Protein AF-A0A6I3WPQ8-F1 (afdb_monomer_lite)

pLDDT: mean 78.96, std 7.65, range [55.59, 89.38]

Sequence (100 aa):
MDLSKVSKGGMVFIGGSVLFVIASFLSWFSISLGFGIDGSANGFDVGFLWCTLWFIAFLAGAVILALPAFGVAAPKIPPVAFLAVGALGAFFVILKLLIG

Structure (mmCIF, N/CA/C/O backbone):
data_AF-A0A6I3WPQ8-F1
#
_entry.id   AF-A0A6I3WPQ8-F1
#
loop_
_atom_site.group_PDB
_atom_site.id
_atom_site.type_symbol
_atom_site.label_atom_id
_atom_site.label_alt_id
_atom_site.label_comp_id
_atom_site.label_asym_id
_atom_site.label_entity_id
_atom_site.label_seq_id
_atom_site.pdbx_PDB_ins_code
_atom_site.Cartn_x
_atom_site.Cartn_y
_atom_site.Cartn_z
_atom_site.occupancy
_atom_site.B_iso_or_equiv
_atom_site.auth_seq_id
_atom_site.auth_comp_id
_atom_site.auth_asym_id
_atom_site.auth_atom_id
_atom_site.pdbx_PDB_model_num
ATOM 1 N N . MET A 1 1 ? -0.475 11.254 19.939 1.00 55.59 1 MET A N 1
ATOM 2 C CA . MET A 1 1 ? -1.410 10.471 19.105 1.00 55.59 1 MET A CA 1
ATOM 3 C C . MET A 1 1 ? -1.617 9.143 19.817 1.00 55.59 1 MET A C 1
ATOM 5 O O . MET A 1 1 ? -0.628 8.482 20.101 1.00 55.59 1 MET A O 1
ATOM 9 N N . ASP A 1 2 ? -2.842 8.818 20.225 1.00 61.25 2 ASP A N 1
ATOM 10 C CA . ASP A 1 2 ? -3.120 7.596 20.991 1.00 61.25 2 ASP A CA 1
ATOM 11 C C . ASP A 1 2 ? -3.322 6.412 20.033 1.00 61.25 2 ASP A C 1
ATOM 13 O O . ASP A 1 2 ? -4.394 6.229 19.455 1.00 61.25 2 ASP A O 1
ATOM 17 N N . LEU A 1 3 ? -2.249 5.646 19.824 1.00 62.31 3 LEU A N 1
ATOM 18 C CA . LEU A 1 3 ? -2.207 4.504 18.905 1.00 62.31 3 LEU A CA 1
ATOM 19 C C . LEU A 1 3 ? -2.920 3.260 19.459 1.00 62.31 3 LEU A C 1
ATOM 21 O O . LEU A 1 3 ? -3.133 2.310 18.711 1.00 62.31 3 LEU A O 1
ATOM 25 N N . SER A 1 4 ? -3.341 3.265 20.731 1.00 69.62 4 SER A N 1
ATOM 26 C CA . SER A 1 4 ? -4.091 2.151 21.336 1.00 69.62 4 SER A CA 1
ATOM 27 C C . SER A 1 4 ? -5.464 1.930 20.685 1.00 69.62 4 SER A C 1
ATOM 29 O O . SER A 1 4 ? -6.032 0.842 20.774 1.00 69.62 4 SER A O 1
ATOM 31 N N . LYS A 1 5 ? -5.979 2.945 19.977 1.00 63.94 5 LYS A N 1
ATOM 32 C CA . LYS A 1 5 ? -7.253 2.912 19.243 1.00 63.94 5 LYS A CA 1
ATOM 33 C C . LYS A 1 5 ? -7.159 2.206 17.889 1.00 63.94 5 LYS A C 1
ATOM 35 O O . LYS A 1 5 ? -8.188 1.914 17.282 1.00 63.94 5 LYS A O 1
ATOM 40 N N . VAL A 1 6 ? -5.946 1.934 17.407 1.00 67.44 6 VAL A N 1
ATOM 41 C CA . VAL A 1 6 ? -5.712 1.207 16.157 1.00 67.44 6 VAL A CA 1
ATOM 42 C C . VAL A 1 6 ? -5.505 -0.270 16.484 1.00 67.44 6 VAL A C 1
ATOM 44 O O . VAL A 1 6 ? -4.673 -0.633 17.313 1.00 67.44 6 VAL A O 1
ATOM 47 N N . SER A 1 7 ? -6.265 -1.151 15.830 1.00 75.38 7 SER A N 1
ATOM 48 C CA . SER A 1 7 ? -6.109 -2.599 16.020 1.00 75.38 7 SER A CA 1
ATOM 49 C C . SER A 1 7 ? -4.690 -3.062 15.653 1.00 75.38 7 SER A C 1
ATOM 51 O O . SER A 1 7 ? -4.038 -2.465 14.795 1.00 75.38 7 SER A O 1
ATOM 53 N N . LYS A 1 8 ? -4.211 -4.170 16.244 1.00 76.19 8 LYS A N 1
ATOM 54 C CA . LYS A 1 8 ? -2.887 -4.736 15.907 1.00 76.19 8 LYS A CA 1
ATOM 55 C C . LYS A 1 8 ? -2.723 -4.973 14.400 1.00 76.19 8 LYS A C 1
ATOM 57 O O . LYS A 1 8 ? -1.688 -4.632 13.841 1.00 76.19 8 LYS A O 1
ATOM 62 N N . GLY A 1 9 ? -3.764 -5.486 13.739 1.00 72.25 9 GLY A N 1
ATOM 63 C CA . GLY A 1 9 ? -3.781 -5.656 12.282 1.00 72.25 9 GLY A CA 1
ATOM 64 C C . GLY A 1 9 ? -3.736 -4.328 11.519 1.00 72.25 9 GLY A C 1
ATOM 65 O O . GLY A 1 9 ? -3.046 -4.225 10.509 1.00 72.25 9 GLY A O 1
ATOM 66 N N . GLY A 1 10 ? -4.397 -3.286 12.032 1.00 76.81 10 GLY A N 1
ATOM 67 C CA . GLY A 1 10 ? -4.326 -1.936 11.471 1.00 76.81 10 GLY A CA 1
ATOM 68 C C . GLY A 1 10 ? -2.927 -1.325 11.571 1.00 76.81 10 GLY A C 1
ATOM 69 O O . GLY A 1 10 ? -2.460 -0.719 10.613 1.00 76.81 10 GLY A O 1
ATOM 70 N N . MET A 1 11 ? -2.213 -1.548 12.679 1.00 76.75 11 MET A N 1
ATOM 71 C CA . MET A 1 11 ? -0.822 -1.099 12.821 1.00 76.75 11 MET A CA 1
ATOM 72 C C . MET A 1 11 ? 0.115 -1.793 11.827 1.00 76.75 11 MET A C 1
ATOM 74 O O . MET A 1 11 ? 0.967 -1.134 11.236 1.00 76.75 11 MET A O 1
ATOM 78 N N . VAL A 1 12 ? -0.077 -3.096 11.589 1.00 80.81 12 VAL A N 1
ATOM 79 C CA . VAL A 1 12 ? 0.681 -3.843 10.570 1.00 80.81 12 VAL A CA 1
ATOM 80 C C . VAL A 1 12 ? 0.404 -3.291 9.172 1.00 80.81 12 VAL A C 1
ATOM 82 O O . VAL A 1 12 ? 1.343 -3.077 8.410 1.00 80.81 12 VAL A O 1
ATOM 85 N N . PHE A 1 13 ? -0.857 -3.000 8.839 1.00 82.88 13 PHE A N 1
ATOM 86 C CA . PHE A 1 13 ? -1.205 -2.416 7.543 1.00 82.88 13 PHE A CA 1
ATOM 87 C C . PHE A 1 13 ? -0.621 -1.012 7.361 1.00 82.88 13 PHE A C 1
ATOM 89 O O . PHE A 1 13 ? -0.077 -0.713 6.301 1.00 82.88 13 PHE A O 1
ATOM 96 N N . ILE A 1 14 ? -0.690 -0.154 8.384 1.00 81.88 14 ILE A N 1
ATOM 97 C CA . ILE A 1 14 ? -0.091 1.187 8.340 1.00 81.88 14 ILE A CA 1
ATOM 98 C C . ILE A 1 14 ? 1.426 1.077 8.141 1.00 81.88 14 ILE A C 1
ATOM 100 O O . ILE A 1 14 ? 1.967 1.729 7.251 1.00 81.88 14 ILE A O 1
ATOM 104 N N . GLY A 1 15 ? 2.105 0.207 8.897 1.00 82.12 15 GLY A N 1
ATOM 105 C CA . GLY A 1 15 ? 3.538 -0.047 8.726 1.00 82.12 15 GLY A CA 1
ATOM 106 C C . GLY A 1 15 ? 3.883 -0.563 7.326 1.00 82.12 15 GLY A C 1
ATOM 107 O O . GLY A 1 15 ? 4.796 -0.047 6.685 1.00 82.12 15 GLY A O 1
ATOM 108 N N . GLY A 1 16 ? 3.104 -1.517 6.810 1.00 82.38 16 GLY A N 1
ATOM 109 C CA . GLY A 1 16 ? 3.239 -2.035 5.447 1.00 82.38 16 GLY A CA 1
ATOM 110 C C . GLY A 1 16 ? 2.994 -0.975 4.373 1.00 82.38 16 GLY A C 1
ATOM 111 O O . GLY A 1 16 ? 3.710 -0.940 3.380 1.00 82.38 16 GLY A O 1
ATOM 112 N N . SER A 1 17 ? 2.049 -0.061 4.595 1.00 83.75 17 SER A N 1
ATOM 113 C CA . SER A 1 17 ? 1.766 1.051 3.680 1.00 83.75 17 SER A CA 1
ATOM 114 C C . SER A 1 17 ? 2.925 2.042 3.633 1.00 83.75 17 SER A C 1
ATOM 116 O O . SER A 1 17 ? 3.313 2.476 2.554 1.00 83.75 17 SER A O 1
ATOM 118 N N . VAL A 1 18 ? 3.525 2.364 4.784 1.00 84.25 18 VAL A N 1
ATOM 119 C CA . VAL A 1 18 ? 4.724 3.216 4.847 1.00 84.25 18 VAL A CA 1
ATOM 120 C C . VAL A 1 18 ? 5.890 2.556 4.114 1.00 84.25 18 VAL A C 1
ATOM 122 O O . VAL A 1 18 ? 6.551 3.206 3.306 1.00 84.25 18 VAL A O 1
ATOM 125 N N . LEU A 1 19 ? 6.113 1.259 4.340 1.00 83.12 19 LEU A N 1
ATOM 126 C CA . LEU A 1 19 ? 7.137 0.499 3.622 1.00 83.12 19 LEU A CA 1
ATOM 127 C C . LEU A 1 19 ? 6.879 0.482 2.113 1.00 83.12 19 LEU A C 1
ATOM 129 O O . LEU A 1 19 ? 7.812 0.692 1.346 1.00 83.12 19 LEU A O 1
ATOM 133 N N . PHE A 1 20 ? 5.631 0.288 1.684 1.00 82.19 20 PHE A N 1
ATOM 134 C CA . PHE A 1 20 ? 5.256 0.308 0.271 1.00 82.19 20 PHE A CA 1
ATOM 135 C C . PHE A 1 20 ? 5.494 1.682 -0.367 1.00 82.19 20 PHE A C 1
ATOM 137 O O . PHE A 1 20 ? 6.014 1.767 -1.479 1.00 82.19 20 PHE A O 1
ATOM 144 N N . VAL A 1 21 ? 5.171 2.765 0.346 1.00 84.25 21 VAL A N 1
ATOM 145 C CA . VAL A 1 21 ? 5.455 4.136 -0.099 1.00 84.25 21 V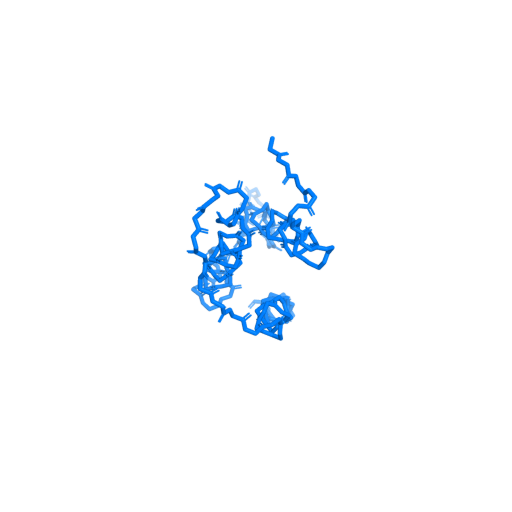AL A CA 1
ATOM 146 C C . VAL A 1 21 ? 6.952 4.316 -0.317 1.00 84.25 21 VAL A C 1
ATOM 148 O O . VAL A 1 21 ? 7.346 4.737 -1.397 1.00 84.25 21 VAL A O 1
ATOM 151 N N . ILE A 1 22 ? 7.787 3.944 0.658 1.00 83.38 22 ILE A N 1
ATOM 152 C CA . ILE A 1 22 ? 9.250 4.032 0.532 1.00 83.38 22 ILE A CA 1
ATOM 153 C C . ILE A 1 22 ? 9.737 3.178 -0.647 1.00 83.38 22 ILE A C 1
ATOM 155 O O . ILE A 1 22 ? 10.486 3.665 -1.493 1.00 83.38 22 ILE A O 1
ATOM 159 N N . ALA A 1 23 ? 9.263 1.932 -0.740 1.00 82.38 23 ALA A N 1
ATOM 160 C CA . ALA A 1 23 ? 9.599 1.004 -1.815 1.00 82.38 23 ALA A CA 1
ATOM 161 C C . ALA A 1 23 ? 9.259 1.566 -3.199 1.00 82.38 23 ALA A C 1
ATOM 163 O O . ALA A 1 23 ? 10.024 1.356 -4.130 1.00 82.38 23 ALA A O 1
ATOM 164 N N . SER A 1 24 ? 8.171 2.324 -3.340 1.00 80.19 24 SER A N 1
ATOM 165 C CA . SER A 1 24 ? 7.733 2.879 -4.630 1.00 80.19 24 SER A CA 1
ATOM 166 C C . SER A 1 24 ? 8.731 3.875 -5.241 1.00 80.19 24 SER A C 1
ATOM 16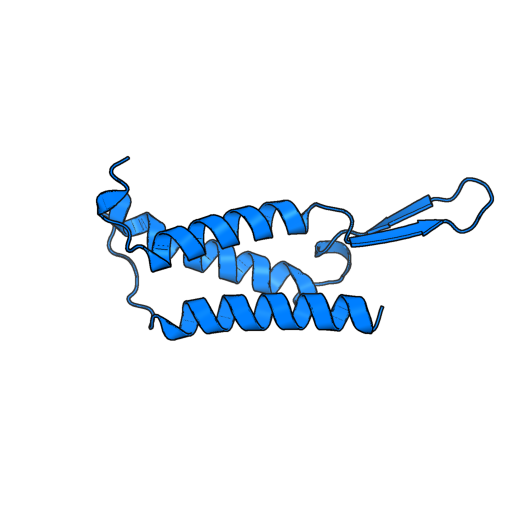8 O O . SER A 1 24 ? 8.744 4.044 -6.457 1.00 80.19 24 SER A O 1
ATOM 170 N N . PHE A 1 25 ? 9.578 4.508 -4.420 1.00 81.94 25 PHE A N 1
ATOM 171 C CA . PHE A 1 25 ? 10.611 5.455 -4.869 1.00 81.94 25 PHE A CA 1
ATOM 172 C C . PHE A 1 25 ? 12.003 4.831 -5.011 1.00 81.94 25 PHE A C 1
ATOM 174 O O . PHE A 1 25 ? 12.905 5.461 -5.562 1.00 81.94 25 PHE A O 1
ATOM 181 N N . LEU A 1 26 ? 12.196 3.609 -4.518 1.00 80.56 26 LEU A N 1
ATOM 182 C CA . LEU A 1 26 ? 13.432 2.865 -4.730 1.00 80.56 26 LEU A CA 1
ATOM 183 C C . LEU A 1 26 ? 13.503 2.382 -6.182 1.00 80.56 26 LEU A C 1
ATOM 185 O O . LEU A 1 26 ? 12.487 2.043 -6.788 1.00 80.56 26 LEU A O 1
ATOM 189 N N . SER A 1 27 ? 14.712 2.341 -6.742 1.00 78.94 27 SER A N 1
ATOM 190 C CA . SER A 1 27 ? 14.934 1.743 -8.058 1.00 78.94 27 SER A CA 1
ATOM 191 C C . SER A 1 27 ? 14.674 0.241 -7.975 1.00 78.94 27 SER A C 1
ATOM 193 O O . SER A 1 27 ? 15.316 -0.462 -7.197 1.00 78.94 27 SER A O 1
ATOM 195 N N . TRP A 1 28 ? 13.706 -0.240 -8.751 1.00 75.50 28 TRP A N 1
ATOM 196 C CA . TRP A 1 28 ? 13.358 -1.663 -8.839 1.00 75.50 28 TRP A CA 1
ATOM 197 C C . TRP A 1 28 ? 14.193 -2.352 -9.909 1.00 75.50 28 TRP A C 1
ATOM 199 O O . TRP A 1 28 ? 14.521 -3.528 -9.781 1.00 75.50 28 TRP A O 1
ATOM 209 N N . PHE A 1 29 ? 14.572 -1.590 -10.936 1.00 71.38 29 PHE A N 1
ATOM 210 C CA . PHE A 1 29 ? 15.374 -2.054 -12.050 1.00 71.38 29 PHE A CA 1
ATOM 211 C C . PHE A 1 29 ? 16.570 -1.126 -12.223 1.00 71.38 29 PHE A C 1
ATOM 213 O O . PHE A 1 29 ? 16.423 0.099 -12.251 1.00 71.38 29 PHE A O 1
ATOM 220 N N . SER A 1 30 ? 17.751 -1.717 -12.355 1.00 69.56 30 SER A N 1
ATOM 221 C CA . SER A 1 30 ? 18.942 -1.039 -12.846 1.00 69.56 30 SER A CA 1
ATOM 222 C C . SER A 1 30 ? 19.459 -1.803 -14.055 1.00 69.56 30 SER A C 1
ATOM 224 O O . SER A 1 30 ? 19.608 -3.025 -14.030 1.00 69.56 30 SER A O 1
ATOM 226 N N . ILE A 1 31 ? 19.694 -1.078 -15.141 1.00 65.81 31 ILE A N 1
ATOM 227 C CA . ILE A 1 31 ? 20.311 -1.607 -16.349 1.00 65.81 31 ILE A CA 1
ATOM 228 C C . ILE A 1 31 ? 21.616 -0.838 -16.546 1.00 65.81 31 ILE A C 1
ATOM 230 O O . ILE A 1 31 ? 21.607 0.387 -16.657 1.00 65.81 31 ILE A O 1
ATOM 234 N N . SER A 1 32 ? 22.726 -1.575 -16.601 1.00 72.56 32 SER A N 1
ATOM 235 C CA . SER A 1 32 ? 24.029 -1.053 -17.013 1.00 72.56 32 SER A CA 1
ATOM 236 C C . SER A 1 32 ? 24.368 -1.651 -18.373 1.00 72.56 32 SER A C 1
ATOM 238 O O . SER A 1 32 ? 24.535 -2.865 -18.497 1.00 72.56 32 SER A O 1
ATOM 240 N N . LEU A 1 33 ? 24.406 -0.815 -19.415 1.00 66.62 33 LEU A N 1
ATOM 241 C CA . LEU A 1 33 ? 24.646 -1.258 -20.799 1.00 66.62 33 LEU A CA 1
ATOM 242 C C . LEU A 1 33 ? 26.138 -1.257 -21.182 1.00 66.62 33 LEU A C 1
ATOM 244 O O . LEU A 1 33 ? 26.478 -1.554 -22.326 1.00 66.62 33 LEU A O 1
ATOM 248 N N . GLY A 1 34 ? 27.039 -0.944 -20.242 1.00 60.59 34 GLY A N 1
ATOM 249 C CA . GLY A 1 34 ? 28.439 -0.627 -20.543 1.00 60.59 34 GLY A CA 1
ATOM 250 C C . GLY A 1 34 ? 28.574 0.721 -21.273 1.00 60.59 34 GLY A C 1
ATOM 251 O O . GLY A 1 34 ? 27.619 1.213 -21.860 1.00 60.59 34 GLY A O 1
ATOM 252 N N . PHE A 1 35 ? 29.759 1.344 -21.223 1.00 64.19 35 PHE A N 1
ATOM 253 C CA . PHE A 1 35 ? 30.046 2.707 -21.734 1.00 64.19 35 PHE A CA 1
ATOM 254 C C . PHE A 1 35 ? 29.502 3.897 -20.911 1.00 64.19 35 PHE A C 1
ATOM 256 O O . PHE A 1 35 ? 29.370 5.000 -21.434 1.00 64.19 35 PHE A O 1
ATOM 263 N N . GLY A 1 36 ? 29.246 3.720 -19.609 1.00 64.06 36 GLY A N 1
ATOM 264 C CA . GLY A 1 36 ? 28.835 4.819 -18.716 1.00 64.06 36 GLY A CA 1
ATOM 265 C C . GLY A 1 36 ? 27.368 5.239 -18.853 1.00 64.06 36 GLY A C 1
ATOM 266 O O . GLY A 1 36 ? 26.981 6.286 -18.341 1.00 64.06 36 GLY A O 1
ATOM 267 N N . ILE A 1 37 ? 26.556 4.433 -19.545 1.00 59.19 37 ILE A N 1
ATOM 268 C CA . ILE A 1 37 ? 25.106 4.598 -19.629 1.00 59.19 37 ILE A CA 1
ATOM 269 C C . ILE A 1 37 ? 24.471 3.652 -18.609 1.00 59.19 37 ILE A C 1
ATOM 271 O O . ILE A 1 37 ? 24.312 2.456 -18.868 1.00 59.19 37 ILE A O 1
ATOM 275 N N . ASP A 1 38 ? 24.120 4.215 -17.455 1.00 70.88 38 ASP A N 1
ATOM 276 C CA . ASP A 1 38 ? 23.342 3.548 -16.417 1.00 70.88 38 ASP A CA 1
ATOM 277 C C . ASP A 1 38 ? 21.922 4.127 -16.407 1.00 70.88 38 ASP A C 1
ATOM 279 O O . ASP A 1 38 ? 21.730 5.344 -16.358 1.00 70.88 38 ASP A O 1
ATOM 283 N N . GLY A 1 39 ? 20.918 3.252 -16.472 1.00 71.12 39 GLY A N 1
ATOM 284 C CA . GLY A 1 39 ? 19.508 3.612 -16.350 1.00 71.12 39 GLY A CA 1
ATOM 285 C C . GLY A 1 39 ? 18.894 2.942 -15.127 1.00 71.12 39 GLY A C 1
ATOM 286 O O . GLY A 1 39 ? 19.054 1.734 -14.938 1.00 71.12 39 GLY A O 1
ATOM 287 N N . SER A 1 40 ? 18.180 3.705 -14.301 1.00 75.06 40 SER A N 1
ATOM 288 C CA . SER A 1 40 ? 17.380 3.169 -13.200 1.00 75.06 40 SER A CA 1
ATOM 289 C C . SER A 1 40 ? 15.904 3.508 -13.391 1.00 75.06 40 SER A C 1
ATOM 291 O O . SER A 1 40 ? 15.564 4.603 -13.831 1.00 75.06 40 SER A O 1
ATOM 293 N N . ALA A 1 41 ? 15.036 2.549 -13.068 1.00 77.12 41 ALA A N 1
ATOM 294 C CA . ALA A 1 41 ? 13.586 2.707 -13.087 1.00 77.12 41 ALA A CA 1
ATOM 295 C C . ALA A 1 41 ? 13.006 2.295 -11.728 1.00 77.12 41 ALA A C 1
ATOM 297 O O . ALA A 1 41 ? 13.394 1.273 -11.148 1.00 77.12 41 ALA A O 1
ATOM 298 N N . ASN A 1 42 ? 12.102 3.108 -11.195 1.00 81.06 42 ASN A N 1
ATOM 299 C CA . ASN A 1 42 ? 11.336 2.840 -9.981 1.00 81.06 42 ASN A CA 1
ATOM 300 C C . ASN A 1 42 ? 9.950 2.277 -10.333 1.00 81.06 42 ASN A C 1
ATOM 302 O O . ASN A 1 42 ? 9.594 2.149 -11.502 1.00 81.06 42 ASN A O 1
ATOM 306 N N . GLY A 1 43 ? 9.149 1.949 -9.317 1.00 72.12 43 GLY A N 1
ATOM 307 C CA . GLY A 1 43 ? 7.823 1.363 -9.522 1.00 72.12 43 GLY A CA 1
ATOM 308 C C . GLY A 1 43 ? 6.874 2.221 -10.375 1.00 72.12 43 GLY A C 1
ATOM 309 O O . GLY A 1 43 ? 6.056 1.677 -11.117 1.00 72.12 43 GLY A O 1
ATOM 310 N N . PHE A 1 44 ? 6.969 3.551 -10.319 1.00 81.69 44 PHE A N 1
ATOM 311 C CA . PHE A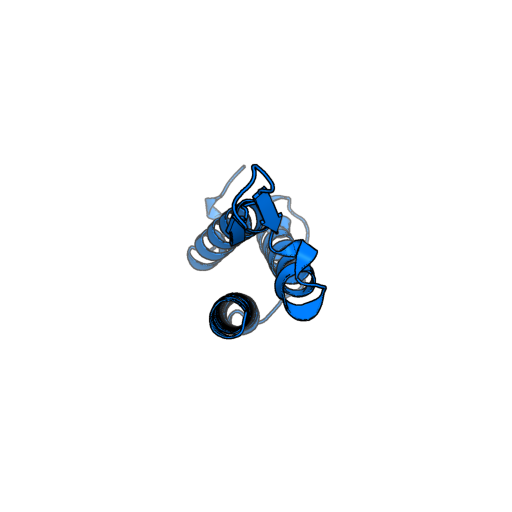 1 44 ? 6.110 4.446 -11.103 1.00 81.69 44 PHE A CA 1
ATOM 312 C C . PHE A 1 44 ? 6.432 4.436 -12.600 1.00 81.69 44 PHE A C 1
ATOM 314 O O . PHE A 1 44 ? 5.511 4.591 -13.404 1.00 81.69 44 PHE A O 1
ATOM 321 N N . ASP A 1 45 ? 7.683 4.171 -12.978 1.00 79.50 45 ASP A N 1
ATOM 322 C CA . ASP A 1 45 ? 8.101 4.057 -14.386 1.00 79.50 45 ASP A CA 1
ATOM 323 C C . ASP A 1 45 ? 7.464 2.846 -15.083 1.00 79.50 45 ASP A C 1
ATOM 325 O O . ASP A 1 45 ? 7.377 2.766 -16.307 1.00 79.50 45 ASP A O 1
ATOM 329 N N . VAL A 1 46 ? 6.969 1.903 -14.285 1.00 74.00 46 VAL A N 1
ATOM 330 C CA . VAL A 1 46 ? 6.402 0.641 -14.743 1.00 74.00 46 VAL A CA 1
ATOM 331 C C . VAL A 1 46 ? 4.927 0.771 -15.139 1.00 74.00 46 VAL A C 1
ATOM 333 O O . VAL A 1 46 ? 4.388 -0.086 -15.839 1.00 74.00 46 VAL A O 1
ATOM 336 N N . GLY A 1 47 ? 4.271 1.864 -14.739 1.00 79.62 47 GLY A N 1
ATOM 337 C CA . GLY A 1 47 ? 2.909 2.211 -15.134 1.00 79.62 47 GLY A CA 1
ATOM 338 C C . GLY A 1 47 ? 1.836 1.946 -14.073 1.00 79.62 47 GLY A C 1
ATOM 339 O O . GLY A 1 47 ? 2.063 1.355 -13.014 1.00 79.62 47 GLY A O 1
ATOM 340 N N . PHE A 1 48 ? 0.618 2.404 -14.381 1.00 81.00 48 PHE A N 1
ATOM 341 C CA . PHE A 1 48 ? -0.471 2.537 -13.409 1.00 81.00 48 PHE A CA 1
ATOM 342 C C . PHE A 1 48 ? -0.847 1.224 -12.707 1.00 81.00 48 PHE A C 1
ATOM 344 O O . PHE A 1 48 ? -0.985 1.203 -11.488 1.00 81.00 48 PHE A O 1
ATOM 351 N N . LEU A 1 49 ? -0.975 0.122 -13.453 1.00 82.06 49 LEU A N 1
ATOM 352 C CA . LEU A 1 49 ? -1.388 -1.176 -12.907 1.00 82.06 49 LEU A CA 1
ATOM 353 C C . LEU A 1 49 ? -0.347 -1.790 -11.955 1.00 82.06 49 LEU A C 1
ATOM 355 O O . LEU A 1 49 ? -0.712 -2.563 -11.075 1.00 82.06 49 LEU A O 1
ATOM 359 N N . TRP A 1 50 ? 0.933 -1.462 -12.129 1.00 77.81 50 TRP A N 1
ATOM 360 C CA . TRP A 1 50 ? 2.039 -2.150 -11.459 1.00 77.81 50 TRP A CA 1
ATOM 361 C C . TRP A 1 50 ? 2.491 -1.459 -10.176 1.00 77.81 50 TRP A C 1
ATOM 363 O O . TRP A 1 50 ? 2.942 -2.131 -9.253 1.00 77.81 50 TRP A O 1
ATOM 373 N N . CYS A 1 51 ? 2.314 -0.139 -10.079 1.00 82.19 51 CYS A N 1
ATOM 374 C CA . CYS A 1 51 ? 2.670 0.614 -8.877 1.00 82.19 51 CYS A CA 1
ATOM 375 C C . CYS A 1 51 ? 1.595 1.621 -8.471 1.00 82.19 51 CYS A C 1
ATOM 377 O O . CYS A 1 51 ? 1.094 1.553 -7.351 1.00 82.19 51 CYS A O 1
ATOM 379 N N . THR A 1 52 ? 1.178 2.522 -9.367 1.00 86.19 52 THR A N 1
ATOM 380 C CA . THR A 1 52 ? 0.309 3.657 -9.002 1.00 86.19 52 THR A CA 1
ATOM 381 C C . THR A 1 52 ? -1.040 3.232 -8.414 1.00 86.19 52 THR A C 1
ATOM 383 O O . THR A 1 52 ? -1.484 3.818 -7.429 1.00 86.19 52 THR A O 1
ATOM 386 N N . LEU A 1 53 ? -1.686 2.202 -8.970 1.00 88.62 53 LEU A N 1
ATOM 387 C CA . LEU A 1 53 ? -2.956 1.667 -8.472 1.00 88.62 53 LEU A CA 1
ATOM 388 C C . LEU A 1 53 ? -2.818 1.181 -7.025 1.00 88.62 53 LEU A C 1
ATOM 390 O O . LEU A 1 53 ? -3.606 1.556 -6.156 1.00 88.62 53 LEU A O 1
ATOM 394 N N . TRP A 1 54 ? -1.795 0.368 -6.767 1.00 87.31 54 TRP A N 1
ATOM 395 C CA . TRP A 1 54 ? -1.540 -0.200 -5.446 1.00 87.31 54 TRP A CA 1
ATOM 396 C C . TRP A 1 54 ? -1.107 0.877 -4.462 1.00 87.31 54 TRP A C 1
ATOM 398 O O . TRP A 1 54 ? -1.591 0.889 -3.337 1.00 87.31 54 TRP A O 1
ATOM 408 N N . PHE A 1 55 ? -0.296 1.838 -4.902 1.00 85.94 55 PHE A N 1
ATOM 409 C CA . PHE A 1 55 ? 0.094 3.003 -4.114 1.00 85.94 55 PHE A CA 1
ATOM 410 C C . PHE A 1 55 ? -1.123 3.772 -3.602 1.00 85.94 55 PHE A C 1
ATOM 412 O O . PHE A 1 55 ? -1.240 4.014 -2.401 1.00 85.94 55 PHE A O 1
ATOM 419 N N . ILE A 1 56 ? -2.073 4.086 -4.487 1.00 89.38 56 ILE A N 1
ATOM 420 C CA . ILE A 1 56 ? -3.317 4.766 -4.111 1.00 89.38 56 ILE A CA 1
ATOM 421 C C . ILE A 1 56 ? -4.134 3.899 -3.146 1.00 89.38 56 ILE A C 1
ATOM 423 O O . ILE A 1 56 ? -4.663 4.416 -2.162 1.00 89.38 56 ILE A O 1
ATOM 427 N N . ALA A 1 57 ? -4.222 2.589 -3.386 1.00 88.94 57 ALA A N 1
ATOM 428 C CA . ALA A 1 57 ? -4.990 1.677 -2.542 1.00 88.94 57 ALA A CA 1
ATOM 429 C C . ALA A 1 57 ? -4.391 1.522 -1.130 1.00 88.94 57 ALA A C 1
ATOM 431 O O . ALA A 1 57 ? -5.129 1.555 -0.142 1.00 88.94 57 ALA A O 1
ATOM 432 N N . PHE A 1 58 ? -3.064 1.418 -1.012 1.00 87.94 58 PHE A N 1
ATOM 433 C CA . PHE A 1 58 ? -2.355 1.414 0.270 1.00 87.94 58 PHE A CA 1
ATOM 434 C C . PHE A 1 58 ? -2.541 2.739 1.009 1.00 87.94 58 PHE A C 1
ATOM 436 O O . PHE A 1 58 ? -2.865 2.736 2.197 1.00 87.94 58 PHE A O 1
ATOM 443 N N . LEU A 1 59 ? -2.418 3.869 0.306 1.00 87.75 59 LEU A N 1
ATOM 444 C CA . LEU A 1 59 ? -2.627 5.190 0.893 1.00 87.75 59 LEU A CA 1
ATOM 445 C C . LEU A 1 5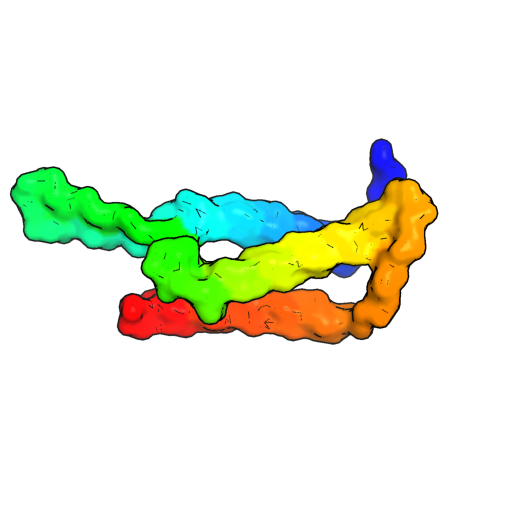9 ? -4.067 5.350 1.407 1.00 87.75 59 LEU A C 1
ATOM 447 O O . LEU A 1 59 ? -4.274 5.752 2.550 1.00 87.75 59 LEU A O 1
ATOM 451 N N . ALA A 1 60 ? -5.063 4.979 0.601 1.00 88.62 60 ALA A N 1
ATOM 452 C CA . ALA A 1 60 ? -6.472 5.035 0.981 1.00 88.62 60 ALA A CA 1
ATOM 453 C C . ALA A 1 60 ? -6.764 4.141 2.195 1.00 88.62 60 ALA A C 1
ATOM 455 O O . ALA A 1 60 ? -7.418 4.578 3.142 1.00 88.62 60 ALA A O 1
ATOM 456 N N . GLY A 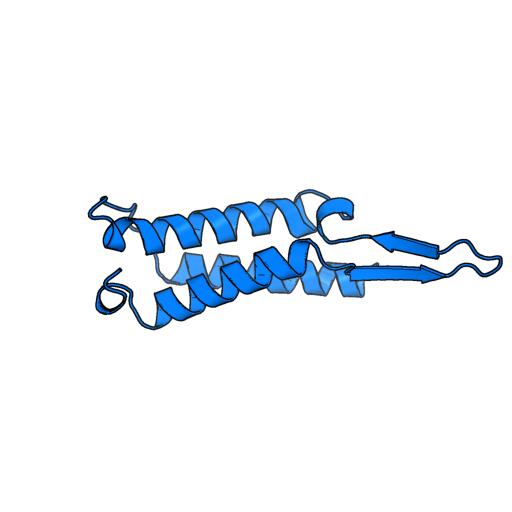1 61 ? -6.232 2.915 2.212 1.00 88.31 61 GLY A N 1
ATOM 457 C CA . GLY A 1 61 ? -6.368 2.015 3.353 1.00 88.31 61 GLY A CA 1
ATOM 458 C C . GLY A 1 61 ? -5.726 2.576 4.626 1.00 88.31 61 GLY A C 1
ATOM 459 O O . GLY A 1 61 ? -6.327 2.516 5.700 1.00 88.31 61 GLY A O 1
ATOM 460 N N . ALA A 1 62 ? -4.543 3.183 4.507 1.00 85.38 62 ALA A N 1
ATOM 461 C CA . ALA A 1 62 ? -3.836 3.787 5.630 1.00 85.38 62 ALA A CA 1
ATOM 462 C C . ALA A 1 62 ? -4.613 4.981 6.199 1.00 85.38 62 ALA A C 1
ATOM 464 O O . ALA A 1 62 ? -4.762 5.088 7.415 1.00 85.38 62 ALA A O 1
ATOM 465 N N . VAL A 1 63 ? -5.178 5.830 5.333 1.00 86.56 63 VAL A N 1
ATOM 466 C CA . VAL A 1 63 ? -6.043 6.949 5.737 1.00 86.56 63 VAL A CA 1
ATOM 467 C C . VAL A 1 63 ? -7.273 6.434 6.480 1.00 86.56 63 VAL A C 1
ATOM 469 O O . VAL A 1 63 ? -7.549 6.900 7.580 1.00 86.56 63 VAL A O 1
ATOM 472 N N . ILE A 1 64 ? -7.975 5.431 5.949 1.00 88.19 64 ILE A N 1
ATOM 473 C CA . ILE A 1 64 ? -9.177 4.862 6.585 1.00 88.19 64 ILE A CA 1
ATOM 474 C C . ILE A 1 64 ? -8.877 4.314 7.984 1.00 88.19 64 ILE A C 1
ATOM 476 O O . ILE A 1 64 ? -9.685 4.486 8.894 1.00 88.19 64 ILE A O 1
ATOM 480 N N . LEU A 1 65 ? -7.712 3.695 8.180 1.00 84.69 65 LEU A N 1
ATOM 481 C CA . LEU A 1 65 ? -7.288 3.195 9.490 1.00 84.69 65 LEU A CA 1
ATOM 482 C C . LEU A 1 65 ? -6.813 4.304 10.436 1.00 84.69 65 LEU A C 1
ATOM 484 O O . LEU A 1 65 ? -6.917 4.146 11.653 1.00 84.69 65 LEU A O 1
ATOM 488 N N . ALA A 1 66 ? -6.308 5.414 9.899 1.00 82.88 66 ALA A N 1
ATOM 489 C CA . ALA A 1 66 ? -5.823 6.546 10.680 1.00 82.88 66 ALA A CA 1
ATOM 490 C C . ALA A 1 66 ? -6.942 7.520 11.091 1.00 82.88 66 ALA A C 1
ATOM 492 O O . ALA A 1 66 ? -6.881 8.069 12.188 1.00 82.88 66 ALA A O 1
ATOM 493 N N . LEU A 1 67 ? -7.981 7.716 10.268 1.00 85.69 67 LEU A N 1
ATOM 494 C CA . LEU A 1 67 ? -9.096 8.646 10.524 1.00 85.69 67 LEU A CA 1
ATOM 495 C C . LEU A 1 67 ? -9.740 8.499 11.924 1.00 85.69 67 LEU A C 1
ATOM 497 O O . LEU A 1 67 ? -9.937 9.527 12.582 1.00 85.69 67 LEU A O 1
ATOM 501 N N . PRO A 1 68 ? -9.991 7.282 12.456 1.00 83.12 68 PRO A N 1
ATOM 502 C CA . PRO A 1 68 ? -10.537 7.113 13.803 1.00 83.12 68 PRO A CA 1
ATOM 503 C C . PRO A 1 68 ? -9.624 7.658 14.910 1.00 83.12 68 PRO A C 1
ATOM 505 O O . PRO A 1 68 ? -10.116 8.113 15.944 1.00 83.12 68 PRO A O 1
ATOM 508 N N . ALA A 1 69 ? -8.302 7.666 14.703 1.00 80.81 69 ALA A N 1
ATOM 509 C CA . ALA A 1 69 ? -7.350 8.240 15.657 1.00 80.81 69 ALA A CA 1
ATOM 510 C C . ALA A 1 69 ? -7.473 9.772 15.760 1.00 80.81 69 ALA A C 1
ATOM 512 O O . ALA A 1 69 ? -7.098 10.347 16.782 1.00 80.81 69 ALA A O 1
ATOM 513 N N . PHE A 1 70 ? -8.046 10.417 14.740 1.00 82.06 70 PHE A N 1
ATOM 514 C CA . PHE A 1 70 ? -8.339 11.852 14.698 1.00 82.06 70 PHE A CA 1
ATOM 515 C C . PHE A 1 70 ? -9.793 12.186 15.068 1.00 82.06 70 PHE A C 1
ATOM 517 O O . PHE A 1 70 ? -10.203 13.336 14.953 1.00 82.06 70 PHE A O 1
ATOM 524 N N . GLY A 1 71 ? -10.587 11.202 15.509 1.00 82.00 71 GLY A N 1
ATOM 525 C CA . GLY A 1 71 ? -12.003 11.403 15.836 1.00 82.00 71 GLY A CA 1
ATOM 526 C C . GLY A 1 71 ? -12.912 11.557 14.613 1.00 82.00 71 GLY A C 1
ATOM 527 O O . GLY A 1 71 ? -14.062 11.963 14.761 1.00 82.00 71 GLY A O 1
ATOM 528 N N . VAL A 1 72 ? -12.424 11.223 13.414 1.00 86.81 72 VAL A N 1
ATOM 529 C CA . VAL A 1 72 ? -13.208 11.255 12.174 1.00 86.81 72 VAL A CA 1
ATOM 530 C C . VAL A 1 72 ? -13.781 9.867 11.899 1.00 86.81 72 VAL A C 1
ATOM 532 O O . VAL A 1 72 ? -13.074 8.859 11.972 1.00 86.81 72 VAL A O 1
ATOM 535 N N . ALA A 1 73 ? -15.071 9.803 11.569 1.00 82.19 73 ALA A N 1
ATOM 536 C CA . ALA A 1 73 ? -15.713 8.553 11.185 1.00 82.19 73 ALA A CA 1
ATOM 537 C C . ALA A 1 73 ? -15.123 8.034 9.864 1.00 82.19 73 ALA A C 1
ATOM 539 O O . ALA A 1 73 ? -15.149 8.725 8.847 1.00 82.19 73 ALA A O 1
ATOM 540 N N . ALA A 1 74 ? -14.606 6.807 9.881 1.00 81.56 74 ALA A N 1
ATOM 541 C CA . ALA A 1 74 ? -14.059 6.155 8.700 1.00 81.56 74 ALA A CA 1
ATOM 542 C C . ALA A 1 74 ? -15.095 5.217 8.049 1.00 81.56 74 ALA A C 1
ATOM 544 O O . ALA A 1 74 ? -15.884 4.586 8.765 1.00 81.56 74 ALA A O 1
ATOM 545 N N . PRO A 1 75 ? -15.085 5.067 6.712 1.00 82.75 75 PRO A N 1
ATOM 546 C CA . PRO A 1 75 ? -15.868 4.042 6.030 1.00 82.75 75 PRO A CA 1
ATOM 547 C C . PRO A 1 75 ? -15.543 2.645 6.574 1.00 82.75 75 PRO A C 1
ATOM 549 O O . PRO A 1 75 ? -14.374 2.279 6.716 1.00 82.75 75 PRO A O 1
ATOM 552 N N . LYS A 1 76 ? -16.571 1.838 6.864 1.00 80.50 76 LYS A N 1
ATOM 553 C CA . LYS A 1 76 ? -16.378 0.446 7.295 1.00 80.50 76 LYS A CA 1
ATOM 554 C C . LYS A 1 76 ? -16.044 -0.418 6.085 1.00 80.50 76 LYS A C 1
ATOM 556 O O . LYS A 1 76 ? -16.929 -0.764 5.309 1.00 80.50 76 LYS A O 1
ATOM 561 N N . ILE A 1 77 ? -14.774 -0.783 5.954 1.00 79.88 77 ILE A N 1
ATOM 562 C CA . ILE A 1 77 ? -14.307 -1.723 4.935 1.00 79.88 77 ILE A CA 1
ATOM 563 C C . ILE A 1 77 ? -14.063 -3.093 5.588 1.00 79.88 77 ILE A C 1
ATOM 565 O O . ILE A 1 77 ? -13.517 -3.143 6.695 1.00 79.88 77 ILE A O 1
ATOM 569 N N . PRO A 1 78 ? -14.448 -4.212 4.941 1.00 82.00 78 PRO A N 1
ATOM 570 C CA . PRO A 1 78 ? -14.138 -5.545 5.442 1.00 82.00 78 PRO A CA 1
ATOM 571 C C . PRO A 1 78 ? -12.627 -5.722 5.673 1.00 82.00 78 PRO A C 1
ATOM 573 O O . PRO A 1 78 ? -11.844 -5.368 4.788 1.00 82.00 78 PRO A O 1
ATOM 576 N N . PRO A 1 79 ? -12.188 -6.341 6.787 1.00 78.75 79 PRO A N 1
ATOM 577 C CA . PRO A 1 79 ? -10.769 -6.623 7.031 1.00 78.75 79 PRO A CA 1
ATOM 578 C C . PRO A 1 79 ? -10.090 -7.380 5.879 1.00 78.75 79 PRO A C 1
ATOM 580 O O . PRO A 1 79 ? -8.917 -7.154 5.587 1.00 78.75 79 PRO A O 1
ATOM 583 N N . VAL A 1 80 ? -10.851 -8.228 5.177 1.00 83.44 80 VAL A N 1
ATOM 584 C CA . VAL A 1 80 ? -10.369 -8.990 4.018 1.00 83.44 80 VAL A CA 1
ATOM 585 C C . VAL A 1 80 ? -9.941 -8.096 2.852 1.00 83.44 80 VAL A C 1
ATOM 587 O O . VAL A 1 80 ? -9.083 -8.495 2.076 1.00 83.44 80 VAL A O 1
ATOM 590 N N . ALA A 1 81 ? -10.486 -6.882 2.730 1.00 83.62 81 ALA A N 1
ATOM 591 C CA . ALA A 1 81 ? -10.131 -5.970 1.648 1.00 83.62 81 ALA A CA 1
ATOM 592 C C . ALA A 1 81 ? -8.718 -5.402 1.830 1.00 83.62 81 ALA A C 1
ATOM 594 O O . ALA A 1 81 ? -7.972 -5.316 0.863 1.00 83.62 81 ALA A O 1
ATOM 595 N N . PHE A 1 82 ? -8.315 -5.080 3.064 1.00 82.75 82 PHE A N 1
ATOM 596 C CA . PHE A 1 82 ? -6.945 -4.645 3.362 1.00 82.75 82 PHE A CA 1
ATOM 597 C C . PHE A 1 82 ? -5.937 -5.758 3.064 1.00 82.75 82 PHE A C 1
ATOM 599 O O . PHE A 1 82 ? -4.881 -5.506 2.486 1.00 82.75 82 PHE A O 1
ATOM 606 N N . LEU A 1 83 ? -6.295 -7.000 3.406 1.00 82.44 83 LEU A N 1
ATOM 607 C CA . LEU A 1 83 ? -5.493 -8.174 3.074 1.00 82.44 83 LEU A CA 1
ATOM 608 C C . LEU A 1 83 ? -5.413 -8.383 1.556 1.00 82.44 83 LEU A C 1
ATOM 610 O O . LEU A 1 83 ? -4.329 -8.613 1.035 1.00 82.44 83 LEU A O 1
ATOM 614 N N . ALA A 1 84 ? -6.538 -8.268 0.847 1.00 85.81 84 ALA A N 1
ATOM 615 C CA . ALA A 1 84 ? -6.600 -8.427 -0.601 1.00 85.81 84 ALA A CA 1
ATOM 616 C C . ALA A 1 84 ? -5.774 -7.358 -1.324 1.00 85.81 84 ALA A C 1
ATOM 618 O O . ALA A 1 84 ? -4.994 -7.700 -2.202 1.00 85.81 84 ALA A O 1
ATOM 619 N N . VAL A 1 85 ? -5.878 -6.086 -0.930 1.00 85.88 85 VAL A N 1
ATOM 620 C CA . VAL A 1 85 ? -5.063 -4.996 -1.494 1.00 85.88 85 VAL A CA 1
ATOM 621 C C . VAL A 1 85 ? -3.577 -5.244 -1.243 1.00 85.88 85 VAL A C 1
ATOM 623 O O . VAL A 1 85 ? -2.777 -5.114 -2.166 1.00 85.88 85 VAL A O 1
ATOM 626 N N . GLY A 1 86 ? -3.214 -5.660 -0.026 1.00 82.19 86 GLY A N 1
ATOM 627 C CA . GLY A 1 86 ? -1.830 -5.977 0.313 1.00 82.19 86 GLY A CA 1
ATOM 628 C C . GLY A 1 86 ? -1.271 -7.155 -0.488 1.00 82.19 86 GLY A C 1
ATOM 629 O O 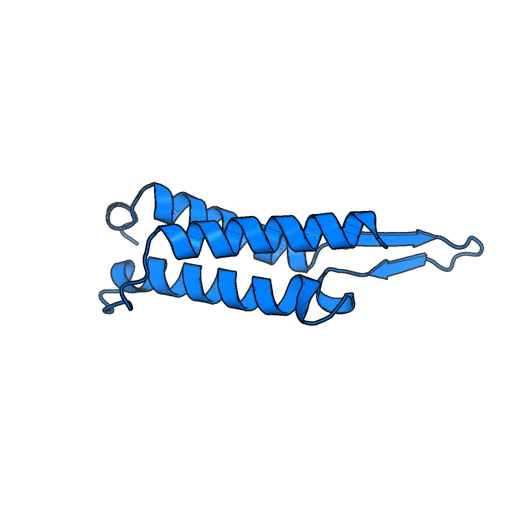. GLY A 1 86 ? -0.193 -7.055 -1.072 1.00 82.19 86 GLY A O 1
ATOM 630 N N . ALA A 1 87 ? -2.022 -8.254 -0.554 1.00 85.38 87 ALA A N 1
ATOM 631 C CA . ALA A 1 87 ? -1.630 -9.469 -1.259 1.00 85.38 87 ALA A CA 1
ATOM 632 C C . ALA A 1 87 ? -1.578 -9.267 -2.776 1.00 85.38 87 ALA A C 1
ATOM 634 O O . ALA A 1 87 ? -0.620 -9.700 -3.409 1.00 85.38 87 ALA A O 1
ATOM 635 N N . LEU A 1 88 ? -2.571 -8.586 -3.357 1.00 87.19 88 LEU A N 1
ATOM 636 C CA . LEU A 1 88 ? -2.593 -8.282 -4.785 1.00 87.19 88 LEU A CA 1
ATOM 637 C C . LEU A 1 88 ? -1.473 -7.308 -5.150 1.00 87.19 88 LEU A C 1
ATOM 639 O O . LEU A 1 88 ? -0.750 -7.574 -6.101 1.00 87.19 88 LEU A O 1
ATOM 643 N N . GLY A 1 89 ? -1.256 -6.246 -4.369 1.00 83.06 89 GLY A N 1
ATOM 644 C CA . GLY A 1 89 ? -0.145 -5.323 -4.601 1.00 83.06 89 GLY A CA 1
ATOM 645 C C . GLY A 1 89 ? 1.206 -6.034 -4.595 1.00 83.06 89 GLY A C 1
ATOM 646 O O . GLY A 1 89 ? 1.972 -5.900 -5.544 1.00 83.06 89 GLY A O 1
ATOM 647 N N . ALA A 1 90 ? 1.468 -6.869 -3.586 1.00 80.38 90 ALA A N 1
ATOM 648 C CA . ALA A 1 90 ? 2.688 -7.674 -3.540 1.00 80.38 90 ALA A CA 1
ATOM 649 C C . ALA A 1 90 ? 2.785 -8.650 -4.726 1.00 80.38 90 ALA A C 1
ATOM 651 O O . ALA A 1 90 ? 3.834 -8.749 -5.358 1.00 80.38 90 ALA A O 1
ATOM 652 N N . PHE A 1 91 ? 1.691 -9.338 -5.058 1.00 85.38 91 PHE A N 1
ATOM 653 C CA . PHE A 1 91 ? 1.639 -10.282 -6.171 1.00 85.38 91 PHE A CA 1
ATOM 654 C C . PHE A 1 91 ? 1.945 -9.614 -7.514 1.00 85.38 91 PHE A C 1
ATOM 656 O O . PHE A 1 91 ? 2.768 -10.127 -8.264 1.00 85.38 91 PHE A O 1
ATOM 663 N N . PHE A 1 92 ? 1.337 -8.465 -7.813 1.00 82.38 92 PHE A N 1
ATOM 664 C CA . PHE A 1 92 ? 1.565 -7.752 -9.070 1.00 82.38 92 PHE A CA 1
ATOM 665 C C . PHE A 1 92 ? 2.970 -7.156 -9.156 1.00 82.38 92 PHE A C 1
ATOM 667 O O . PHE A 1 92 ? 3.572 -7.210 -10.226 1.00 82.38 92 PHE A O 1
ATOM 674 N N . VAL A 1 93 ? 3.526 -6.658 -8.048 1.00 76.50 93 VAL A N 1
ATOM 675 C CA . VAL A 1 93 ? 4.929 -6.219 -8.005 1.00 76.50 93 VAL A CA 1
ATOM 676 C C . VAL A 1 93 ? 5.868 -7.392 -8.294 1.00 76.50 93 VAL A C 1
ATOM 678 O O . VAL A 1 93 ? 6.722 -7.281 -9.168 1.00 76.50 93 VAL A O 1
ATOM 681 N N . ILE A 1 94 ? 5.676 -8.541 -7.637 1.00 79.75 94 ILE A N 1
ATOM 682 C CA . ILE A 1 94 ? 6.481 -9.750 -7.884 1.00 79.75 94 ILE A CA 1
ATOM 683 C C . ILE A 1 94 ? 6.324 -10.219 -9.331 1.00 79.75 94 ILE A C 1
ATOM 685 O O . ILE A 1 94 ? 7.315 -10.512 -9.994 1.00 79.75 94 ILE A O 1
ATOM 689 N N . LEU A 1 95 ? 5.095 -10.271 -9.841 1.00 83.31 95 LEU A N 1
ATOM 690 C CA . LEU A 1 95 ? 4.829 -10.696 -11.210 1.00 83.31 95 LEU A CA 1
ATOM 691 C C . LEU A 1 95 ? 5.530 -9.778 -12.212 1.00 83.31 95 LEU A C 1
ATOM 693 O O . LEU A 1 95 ? 6.107 -10.278 -13.172 1.00 83.31 95 LEU A O 1
ATOM 697 N N . LYS A 1 96 ? 5.560 -8.464 -11.959 1.00 74.31 96 LYS A N 1
ATOM 698 C CA . LYS A 1 96 ? 6.294 -7.521 -12.803 1.00 74.31 96 LYS A CA 1
ATOM 699 C C . LYS A 1 96 ? 7.804 -7.731 -12.746 1.00 74.31 96 LYS A C 1
ATOM 701 O O . LYS A 1 96 ? 8.449 -7.728 -13.787 1.00 74.31 96 LYS A O 1
ATOM 706 N N . LEU A 1 97 ? 8.352 -7.985 -11.558 1.00 72.88 97 LEU A N 1
ATOM 707 C CA . LEU A 1 97 ? 9.769 -8.322 -11.392 1.00 72.88 97 LEU A CA 1
ATOM 708 C C . LEU A 1 97 ? 10.157 -9.611 -12.139 1.00 72.88 97 LEU A C 1
ATOM 710 O O . LEU A 1 97 ? 11.281 -9.713 -12.618 1.00 72.88 97 LEU A O 1
ATOM 714 N N . LEU A 1 98 ? 9.245 -10.583 -12.257 1.00 78.75 98 LEU A N 1
ATOM 715 C CA . LEU A 1 98 ? 9.493 -11.844 -12.967 1.00 78.75 98 LEU A CA 1
ATOM 716 C C . LEU A 1 98 ? 9.432 -11.712 -14.494 1.00 78.75 98 LEU A C 1
ATOM 718 O O . LEU A 1 98 ? 10.158 -12.422 -15.185 1.00 78.75 98 LEU A O 1
ATOM 722 N N . ILE A 1 99 ? 8.552 -10.857 -15.023 1.00 78.69 99 ILE A N 1
ATOM 723 C CA . ILE A 1 99 ? 8.358 -10.717 -16.478 1.00 78.69 99 ILE A CA 1
ATOM 724 C C . ILE A 1 99 ? 9.277 -9.676 -17.132 1.00 78.69 99 ILE A C 1
ATOM 726 O O . ILE A 1 99 ? 9.417 -9.714 -18.352 1.00 78.69 99 ILE A O 1
ATOM 730 N N . GLY A 1 100 ? 9.902 -8.787 -16.347 1.00 59.41 100 GLY A N 1
ATOM 731 C CA . GLY A 1 100 ? 10.664 -7.637 -16.856 1.00 59.41 100 GLY A CA 1
ATOM 732 C C . GLY A 1 100 ? 9.754 -6.472 -17.199 1.00 59.41 100 GLY A C 1
ATOM 733 O O . GLY A 1 100 ? 8.932 -6.567 -18.135 1.00 59.41 100 GLY A O 1
#

Secondary structure (DSSP, 8-state):
--GGGS-HHHHHHHHHHHHHHHHHHSEEEEEE-SSS-EEEEEGGGG-IIIIIHHHHHHHHHHHHHHGGGGTPPPP---HHHHHHHHHHHHHHHHHHHHH-

Foldseek 3Di:
DPCVLFDPLLVVLLVLLVVLVVQQPDFPDWDDPPPPDIDTDGQVNVDCQQRVVLNVVSVLSNCLRCQVVVVHHHDDDPPVSSVVSSVSNVVSNVVSSVVD

Radius of gyration: 16.45 Å; chains: 1; bounding box: 46×24×43 Å